Protein AF-A0ABD0N8P2-F1 (afdb_monomer)

Solvent-accessible surface area (backbone atoms only — not comparable to full-atom values): 4469 Å² total; per-residue (Å²): 142,84,75,88,76,70,58,65,58,56,53,54,50,51,52,54,51,52,53,52,52,50,52,53,52,53,51,50,39,60,75,75,65,54,73,82,78,62,73,70,73,38,70,70,45,41,52,53,48,50,50,53,39,48,76,70,42,42,51,53,82,85,42,67,30,46,74,54,65,77,89,78,105

pLDDT: mean 95.42, std 6.72, range [60.41, 98.62]

InterPro domains:
  IPR004203 Cytochrome c oxidase subunit IV family [PF02936] (1-72)
  IPR004203 Cytochrome c oxidase subunit IV family [PTHR107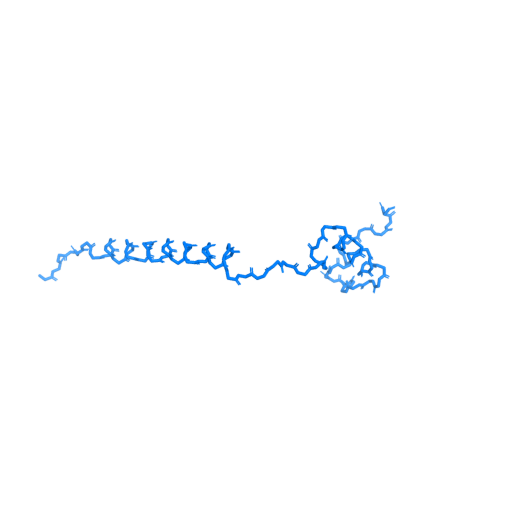07] (1-72)
  IPR004203 Cytochrome c oxidase subunit IV family [cd00922] (1-70)
  IPR013288 Cytochrome c oxidase subunit IV [PR01873] (32-45)
  IPR013288 Cytochrome c oxidase subunit IV [PR01873] (60-73)
  IPR036639 Cytochrome c oxidase subunit IV superfamily [G3DSA:1.10.442.10] (1-73)
  IPR036639 Cytochrome c oxidase subunit IV superfamily [SSF81406] (1-72)

Secondary structure (DSSP, 8-state):
--PPPSHHHHHHHHHHHHHHHHHHHHHHHHHHTSPPPPGGGSHHHHHHHHHHHHHTT-STTTSTGGGS-SS--

Structure (mmCIF, N/CA/C/O backbone):
data_AF-A0ABD0N8P2-F1
#
_entry.id   AF-A0ABD0N8P2-F1
#
loop_
_atom_site.group_PDB
_atom_site.id
_atom_site.type_symbol
_atom_site.label_atom_id
_atom_site.label_alt_id
_atom_site.label_comp_id
_atom_site.label_asym_id
_atom_site.label_entity_id
_atom_site.label_seq_id
_atom_site.pdbx_PDB_ins_code
_atom_site.Cartn_x
_atom_site.Cartn_y
_atom_site.Cartn_z
_atom_site.occupancy
_atom_site.B_iso_or_equiv
_atom_site.auth_seq_id
_atom_site.auth_comp_id
_atom_site.auth_asym_id
_atom_site.auth_atom_id
_atom_site.pdbx_PDB_model_num
ATOM 1 N N . MET A 1 1 ? -13.797 14.897 42.567 1.00 64.56 1 MET A N 1
ATOM 2 C CA . MET A 1 1 ? -13.866 15.320 41.148 1.00 64.56 1 MET A CA 1
ATOM 3 C C . MET A 1 1 ? -12.566 15.104 40.345 1.00 64.56 1 MET A C 1
ATOM 5 O O . MET A 1 1 ? -12.583 15.379 39.160 1.00 64.56 1 MET A O 1
ATOM 9 N N . LYS A 1 2 ? -11.456 14.587 40.916 1.00 77.62 2 LYS A N 1
ATOM 10 C CA . LYS A 1 2 ? -10.180 14.341 40.191 1.00 77.62 2 LYS A CA 1
ATOM 11 C C . LYS A 1 2 ? -9.786 12.852 40.100 1.00 77.62 2 LYS A C 1
ATOM 13 O O . LYS A 1 2 ? -8.607 12.523 40.148 1.00 77.62 2 LYS A O 1
ATOM 18 N N . LYS A 1 3 ? -10.757 11.932 40.044 1.00 82.44 3 LYS A N 1
ATOM 19 C CA . LYS A 1 3 ? -10.450 10.499 39.891 1.00 82.44 3 LYS A CA 1
ATOM 20 C C . LYS A 1 3 ? -10.304 10.197 38.393 1.00 82.44 3 LYS A C 1
ATOM 22 O O . LYS A 1 3 ? -11.271 10.444 37.676 1.00 82.44 3 LYS A O 1
ATOM 27 N N . PRO A 1 4 ? -9.154 9.691 37.915 1.00 81.31 4 PRO A N 1
ATOM 28 C CA . PRO A 1 4 ? -9.017 9.302 36.515 1.00 81.31 4 PRO A CA 1
ATOM 29 C C . PRO A 1 4 ? -10.013 8.184 36.177 1.00 81.31 4 PRO A C 1
ATOM 31 O O . PRO A 1 4 ? -10.179 7.237 36.954 1.00 81.31 4 PRO A O 1
ATOM 34 N N . THR A 1 5 ? -10.697 8.313 35.037 1.00 89.69 5 THR A N 1
ATOM 35 C CA . THR A 1 5 ? -11.648 7.314 34.531 1.00 89.69 5 THR A CA 1
ATOM 36 C C . THR A 1 5 ? -10.954 6.358 33.557 1.00 89.69 5 THR A C 1
ATOM 38 O O . THR A 1 5 ? -9.930 6.671 32.950 1.00 89.69 5 THR A O 1
ATOM 41 N N . GLY A 1 6 ? -11.498 5.147 33.426 1.00 92.88 6 GLY A N 1
ATOM 42 C CA . GLY A 1 6 ? -11.014 4.139 32.478 1.00 92.88 6 GLY A CA 1
ATOM 43 C C . GLY A 1 6 ? -11.607 4.264 31.072 1.00 92.88 6 GLY A C 1
ATOM 44 O O . GLY A 1 6 ? -11.416 3.354 30.273 1.00 92.88 6 GLY A O 1
ATOM 45 N N . GLU A 1 7 ? -12.337 5.344 30.775 1.00 94.00 7 GLU A N 1
ATOM 46 C CA . GLU A 1 7 ? -13.129 5.523 29.545 1.00 94.00 7 GLU A CA 1
ATOM 47 C C . GLU A 1 7 ? -12.311 5.354 28.265 1.00 94.00 7 GLU A C 1
ATOM 49 O O . GLU A 1 7 ? -12.805 4.788 27.291 1.00 94.00 7 GLU A O 1
ATOM 54 N N . TRP A 1 8 ? -11.036 5.752 28.285 1.00 95.56 8 TRP A N 1
ATOM 55 C CA . TRP A 1 8 ? -10.127 5.578 27.153 1.00 95.56 8 TRP A CA 1
ATOM 56 C C . TRP A 1 8 ? -10.043 4.117 26.685 1.00 95.56 8 TRP A C 1
ATOM 58 O O . TRP A 1 8 ? -9.896 3.873 25.493 1.00 95.56 8 TRP A O 1
ATOM 68 N N . LYS A 1 9 ? -10.188 3.136 27.589 1.00 96.44 9 LYS A N 1
ATOM 69 C CA . LYS A 1 9 ? -10.186 1.710 27.231 1.00 96.44 9 LYS A CA 1
ATOM 70 C C . LYS A 1 9 ? -11.4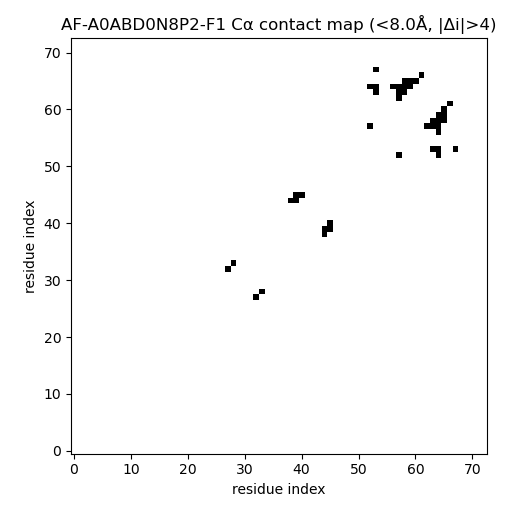08 1.349 26.397 1.00 96.44 9 LYS A C 1
ATOM 72 O O . LYS A 1 9 ? -11.278 0.624 25.419 1.00 96.44 9 LYS A O 1
ATOM 77 N N . THR A 1 10 ? -12.575 1.876 26.762 1.00 97.00 10 THR A N 1
ATOM 78 C CA . THR A 1 10 ? -13.821 1.678 26.011 1.00 97.00 10 THR A CA 1
ATOM 79 C C . THR A 1 10 ? -13.751 2.373 24.657 1.00 97.00 10 THR A C 1
ATOM 81 O O . THR A 1 10 ? -14.136 1.780 23.655 1.00 97.00 10 THR A O 1
ATOM 84 N N . VAL A 1 11 ? -13.200 3.590 24.608 1.00 97.69 11 VAL A N 1
ATOM 85 C CA . VAL A 1 11 ? -12.996 4.330 23.353 1.00 97.69 11 VAL A CA 1
ATOM 86 C C . VAL A 1 11 ? -12.068 3.555 22.418 1.00 97.69 11 VAL A C 1
ATOM 88 O O . VAL A 1 11 ? -12.448 3.251 21.291 1.00 97.69 11 VAL A O 1
ATOM 91 N N . MET A 1 12 ? -10.885 3.163 22.897 1.00 98.31 12 MET A N 1
ATOM 92 C CA . MET A 1 12 ? -9.925 2.393 22.100 1.00 98.31 12 MET A CA 1
ATOM 93 C C . MET A 1 12 ? -10.493 1.030 21.688 1.00 98.31 12 MET A C 1
ATOM 95 O O . MET A 1 12 ? -10.344 0.628 20.537 1.00 98.31 12 MET A O 1
ATOM 99 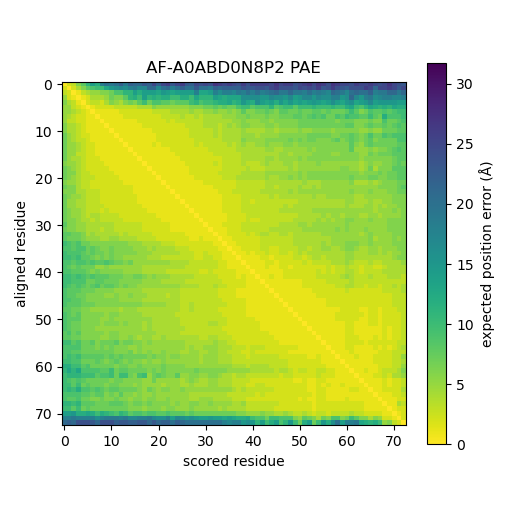N N . GLY A 1 13 ? -11.188 0.337 22.594 1.00 98.31 13 GLY A N 1
ATOM 100 C CA . GLY A 1 13 ? -11.847 -0.935 22.299 1.00 98.31 13 GLY A CA 1
ATOM 101 C C . GLY A 1 13 ? -12.905 -0.804 21.203 1.00 98.31 13 GLY A C 1
ATOM 102 O O . GLY A 1 13 ? -12.911 -1.599 20.265 1.00 98.31 13 GLY A O 1
ATOM 103 N N . GLY A 1 14 ? -13.745 0.232 21.272 1.00 98.38 14 GLY A N 1
ATOM 104 C CA . GLY A 1 14 ? -14.736 0.535 20.241 1.00 98.38 14 GLY A CA 1
ATOM 105 C C . GLY A 1 14 ? -14.093 0.830 18.886 1.00 98.38 14 GLY A C 1
ATOM 106 O O . GLY A 1 14 ? -14.518 0.273 17.876 1.00 98.38 14 GLY A O 1
ATOM 107 N N . ILE A 1 15 ? -13.026 1.636 18.864 1.00 98.56 15 ILE A N 1
ATOM 108 C CA . ILE A 1 15 ? -12.276 1.944 17.637 1.00 98.56 15 ILE A CA 1
ATOM 109 C C . ILE A 1 15 ? -11.758 0.659 16.982 1.00 98.56 15 ILE A C 1
ATOM 111 O O . ILE A 1 15 ? -12.046 0.409 15.812 1.00 98.56 15 ILE A O 1
ATOM 115 N N . PHE A 1 16 ? -11.036 -0.187 17.723 1.00 98.56 16 PHE A N 1
ATOM 116 C CA . PHE A 1 16 ? -10.472 -1.414 17.153 1.00 98.56 16 PHE A CA 1
ATOM 117 C C . PHE A 1 16 ? -11.541 -2.419 16.728 1.00 98.56 16 PHE A C 1
ATOM 119 O O . PHE A 1 16 ? -11.378 -3.078 15.701 1.00 98.56 16 PHE A O 1
ATOM 126 N N . PHE A 1 17 ? -12.650 -2.501 17.465 1.00 98.44 17 PHE A N 1
ATOM 127 C CA . PHE A 1 17 ? -13.786 -3.330 17.079 1.00 98.44 17 PHE A CA 1
ATOM 128 C C . PHE A 1 17 ? -14.340 -2.908 15.714 1.00 98.44 17 PHE A C 1
ATOM 130 O O . PHE A 1 17 ? -14.442 -3.738 14.811 1.00 98.44 17 PHE A O 1
ATOM 137 N N . PHE A 1 18 ? -14.630 -1.619 15.520 1.00 98.56 18 PHE A N 1
ATOM 138 C CA . PHE A 1 18 ? -15.183 -1.140 14.252 1.00 98.56 18 PHE A CA 1
ATOM 139 C C . PHE A 1 18 ? -14.177 -1.178 13.097 1.00 98.56 18 PHE A C 1
ATOM 141 O O . PHE A 1 18 ? -14.584 -1.442 11.965 1.00 98.56 18 PHE A O 1
ATOM 148 N N . ILE A 1 19 ? -12.876 -1.004 13.353 1.00 98.62 19 ILE A N 1
ATOM 149 C CA . ILE A 1 19 ? -11.833 -1.263 12.344 1.00 98.62 19 ILE A CA 1
ATOM 150 C C . ILE A 1 19 ? -11.875 -2.734 11.907 1.00 98.62 19 ILE A C 1
ATOM 152 O O . ILE A 1 19 ? -11.881 -3.016 10.708 1.00 98.62 19 ILE A O 1
ATOM 156 N N . GLY A 1 20 ? -11.975 -3.669 12.856 1.00 98.44 20 GLY A N 1
ATOM 157 C CA . GLY A 1 20 ? -12.099 -5.098 12.560 1.00 98.44 20 GLY A CA 1
ATOM 158 C C . GLY A 1 20 ? -13.350 -5.422 11.741 1.00 98.44 20 GLY A C 1
ATOM 159 O O . GLY A 1 20 ? -13.260 -6.088 10.710 1.00 98.44 20 GLY A O 1
ATOM 160 N N . VAL A 1 21 ? -14.507 -4.887 12.143 1.00 98.62 21 VAL A N 1
ATOM 161 C CA . VAL A 1 21 ? -15.775 -5.039 11.407 1.00 98.62 21 VAL A CA 1
ATOM 162 C C . VAL A 1 21 ? -15.662 -4.470 9.991 1.00 98.62 21 VAL A C 1
ATOM 164 O O . VAL A 1 21 ? -16.091 -5.113 9.037 1.00 98.62 21 VAL A O 1
ATOM 167 N N . THR A 1 22 ? -15.032 -3.305 9.828 1.00 98.62 22 THR A N 1
ATOM 168 C CA . THR A 1 22 ? -14.800 -2.699 8.508 1.00 98.62 22 THR A CA 1
ATOM 169 C C . THR A 1 22 ? -13.953 -3.613 7.621 1.00 98.62 22 THR A C 1
ATOM 171 O O . THR A 1 22 ? -14.280 -3.803 6.452 1.00 98.62 22 THR A O 1
ATOM 174 N N . GLY A 1 23 ? -12.918 -4.254 8.177 1.00 98.38 23 GLY A N 1
ATOM 175 C CA . GLY A 1 23 ? -12.118 -5.252 7.461 1.00 98.38 23 GLY A CA 1
ATOM 176 C C . GLY A 1 23 ? -12.949 -6.433 6.946 1.00 98.38 23 GLY A C 1
ATOM 177 O O . GLY A 1 23 ? -12.778 -6.850 5.801 1.00 98.38 23 GLY A O 1
ATOM 178 N N . LEU A 1 24 ? -13.902 -6.928 7.746 1.00 98.44 24 LEU A N 1
ATOM 179 C CA . LEU A 1 24 ? -14.820 -7.996 7.328 1.00 98.44 24 LEU A CA 1
ATOM 180 C C . LEU A 1 24 ? -15.760 -7.549 6.200 1.00 98.44 24 LEU A C 1
ATOM 182 O O . LEU A 1 24 ? -16.003 -8.314 5.267 1.00 98.44 24 LEU A O 1
ATOM 186 N N . VAL A 1 25 ? -16.255 -6.309 6.249 1.00 98.50 25 VAL A N 1
ATOM 187 C CA . VAL A 1 25 ? -17.087 -5.741 5.176 1.00 98.50 25 VAL A CA 1
ATOM 188 C C . VAL A 1 25 ? -16.296 -5.638 3.870 1.00 98.50 25 VAL A C 1
ATOM 190 O O . VAL A 1 25 ? -16.795 -6.052 2.825 1.00 98.50 25 VAL A O 1
ATOM 193 N N . VAL A 1 26 ? -15.048 -5.162 3.919 1.00 98.38 26 VAL A N 1
ATOM 194 C CA . VAL A 1 26 ? -14.169 -5.082 2.738 1.00 98.38 26 VAL A CA 1
ATOM 195 C C . VAL A 1 26 ? -13.876 -6.472 2.168 1.00 98.38 26 VAL A C 1
ATOM 197 O O . VAL A 1 26 ? -13.899 -6.658 0.950 1.00 98.38 26 VAL A O 1
ATOM 200 N N . LEU A 1 27 ? -13.654 -7.469 3.030 1.00 98.25 27 LEU A N 1
ATOM 201 C CA . LEU A 1 27 ? -13.466 -8.855 2.604 1.00 98.25 27 LEU A CA 1
ATOM 202 C C . LEU A 1 27 ? -14.703 -9.382 1.864 1.00 98.25 27 LEU A C 1
ATOM 204 O O . LEU A 1 27 ? -14.579 -9.949 0.780 1.00 98.25 27 LEU A O 1
ATOM 208 N N . TRP A 1 28 ? -15.897 -9.152 2.413 1.00 98.44 28 TRP A N 1
ATOM 209 C CA . TRP A 1 28 ? -17.153 -9.531 1.766 1.00 98.44 28 TRP A CA 1
ATOM 210 C C . TRP A 1 28 ? -17.321 -8.849 0.400 1.00 98.44 28 TRP A C 1
ATOM 212 O O . TRP A 1 28 ? -17.626 -9.524 -0.586 1.00 98.44 28 TRP A O 1
ATOM 222 N N . GLN A 1 29 ? -17.036 -7.546 0.303 1.00 98.38 29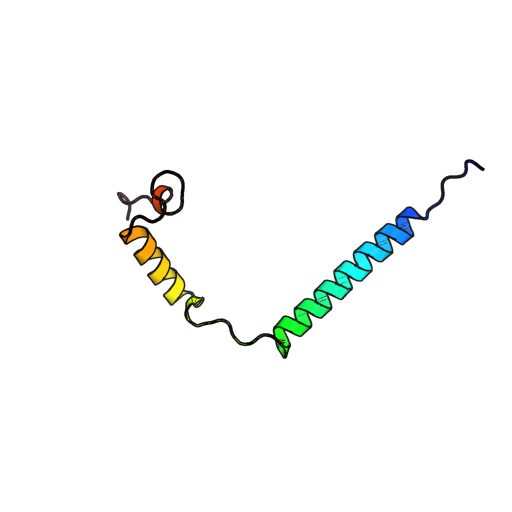 GLN A N 1
ATOM 223 C CA . GLN A 1 29 ? -17.058 -6.824 -0.974 1.00 98.38 29 GLN A CA 1
ATOM 224 C C . GLN A 1 29 ? -16.089 -7.439 -1.997 1.00 98.38 29 GLN A C 1
ATOM 226 O O . GLN A 1 29 ? -16.451 -7.606 -3.161 1.00 98.38 29 GLN A O 1
ATOM 231 N N . ARG A 1 30 ? -14.879 -7.830 -1.572 1.00 96.62 30 ARG A N 1
ATOM 232 C CA . ARG A 1 30 ? -13.871 -8.450 -2.448 1.00 96.62 30 ARG A CA 1
ATOM 233 C C . ARG A 1 30 ? -14.310 -9.788 -3.032 1.00 96.62 30 ARG A C 1
ATOM 235 O O . ARG A 1 30 ? -13.969 -10.048 -4.183 1.00 96.62 30 ARG A O 1
ATOM 242 N N . TYR A 1 31 ? -15.028 -10.605 -2.264 1.00 97.06 31 TYR A N 1
ATOM 243 C CA . TYR A 1 31 ? -15.477 -11.925 -2.713 1.00 97.06 31 TYR A CA 1
ATOM 244 C C . TYR A 1 31 ? -16.764 -11.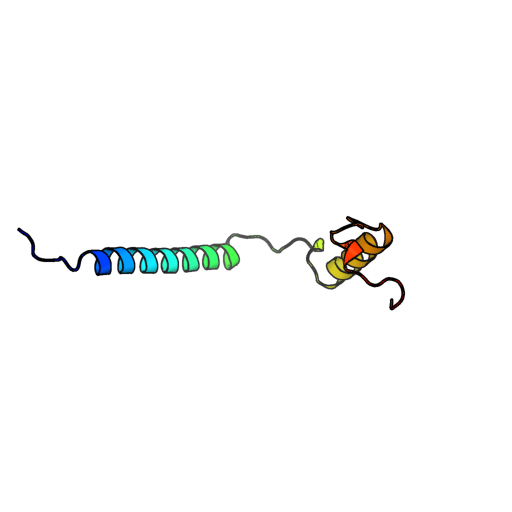889 -3.536 1.00 97.06 31 TYR A C 1
ATOM 246 O O . TYR A 1 31 ? -16.893 -12.673 -4.473 1.00 97.06 31 TYR A O 1
ATOM 254 N N . TYR A 1 32 ? -17.713 -11.018 -3.183 1.00 97.62 32 TYR A N 1
ATOM 255 C CA . TYR A 1 32 ? -19.082 -11.110 -3.707 1.00 97.62 32 TYR A CA 1
ATOM 256 C C . TYR A 1 32 ? -19.545 -9.898 -4.517 1.00 97.62 32 TYR A C 1
ATOM 258 O O . TYR A 1 32 ? -20.549 -10.001 -5.216 1.00 97.62 32 TYR A O 1
ATOM 266 N N . VAL A 1 33 ? -18.862 -8.753 -4.423 1.00 98.19 33 VAL A N 1
ATOM 267 C CA . VAL A 1 33 ? -19.307 -7.499 -5.058 1.00 98.19 33 VAL A CA 1
ATOM 268 C C . VAL A 1 33 ? -18.378 -7.083 -6.192 1.00 98.19 33 VAL A C 1
ATOM 270 O O . VAL A 1 33 ? -18.854 -6.701 -7.260 1.00 98.19 33 VAL A O 1
ATOM 273 N N . TYR A 1 34 ? -17.061 -7.133 -5.981 1.00 97.31 34 TYR A N 1
ATOM 274 C CA . TYR A 1 34 ? -16.118 -6.659 -6.988 1.00 97.31 34 TYR A CA 1
ATOM 275 C C . TYR A 1 34 ? -15.942 -7.661 -8.138 1.00 97.31 34 TYR A C 1
ATOM 277 O O . TYR A 1 34 ? -15.753 -8.853 -7.890 1.00 97.31 34 TYR A O 1
ATOM 285 N N . PRO A 1 35 ? -15.950 -7.185 -9.397 1.00 96.00 35 PRO A N 1
ATOM 286 C CA . PRO A 1 35 ? -15.650 -8.022 -10.551 1.00 96.00 35 PRO A CA 1
ATOM 287 C C . PRO A 1 35 ? -14.185 -8.500 -10.527 1.00 96.00 35 PRO A C 1
ATOM 289 O O . PRO A 1 35 ? -13.364 -7.971 -9.765 1.00 96.00 35 PRO A O 1
ATOM 292 N N . PRO A 1 36 ? -13.820 -9.481 -11.376 1.00 95.31 36 PRO A N 1
ATOM 293 C CA . PRO A 1 36 ? -12.418 -9.815 -11.597 1.00 95.31 36 PRO A CA 1
ATOM 294 C C . PRO A 1 36 ? -11.632 -8.581 -12.053 1.00 95.31 36 PRO A C 1
ATOM 296 O O . PRO A 1 36 ? -12.168 -7.680 -12.705 1.00 95.31 36 PRO A O 1
ATOM 299 N N . HIS A 1 37 ? -10.348 -8.535 -11.698 1.00 94.75 37 HIS A N 1
ATOM 300 C CA . HIS A 1 37 ? -9.471 -7.454 -12.131 1.00 94.75 37 HIS A CA 1
ATOM 301 C C . HIS A 1 37 ? -9.284 -7.493 -13.659 1.00 94.75 37 HIS A C 1
ATOM 303 O O . HIS A 1 37 ? -9.393 -8.558 -14.270 1.00 94.75 37 HIS A O 1
ATOM 309 N N . PRO A 1 38 ? -9.022 -6.347 -14.311 1.00 97.00 38 PRO A N 1
ATOM 310 C CA . PRO A 1 38 ? -8.761 -6.330 -15.744 1.00 97.00 38 PRO A CA 1
ATOM 311 C C . PRO A 1 38 ? -7.480 -7.102 -16.071 1.00 97.00 38 PRO A C 1
ATOM 313 O O . PRO A 1 38 ? -6.489 -6.976 -15.356 1.00 97.00 38 PRO A O 1
ATOM 316 N N . ARG A 1 39 ? -7.459 -7.793 -17.218 1.00 96.31 39 ARG A N 1
ATOM 317 C CA . ARG A 1 39 ? -6.309 -8.572 -17.731 1.00 96.31 39 ARG A CA 1
ATOM 318 C C . ARG A 1 39 ? -4.976 -7.805 -17.747 1.00 96.31 39 ARG A C 1
ATOM 320 O O . ARG A 1 39 ? -3.904 -8.390 -17.743 1.00 96.31 39 ARG A O 1
ATOM 327 N N . THR A 1 40 ? -5.017 -6.473 -17.770 1.00 97.44 40 THR A N 1
ATOM 328 C CA . THR A 1 40 ? -3.814 -5.628 -17.723 1.00 97.44 40 THR A CA 1
ATOM 329 C C . THR A 1 40 ? -3.057 -5.694 -16.393 1.00 97.44 40 THR A C 1
ATOM 331 O O . THR A 1 40 ? -1.945 -5.184 -16.303 1.00 97.44 40 THR A O 1
ATOM 334 N N . LEU A 1 41 ? -3.672 -6.260 -15.352 1.00 97.19 41 LEU A N 1
ATOM 335 C CA . LEU A 1 41 ? -3.055 -6.490 -14.048 1.00 97.19 41 LEU A CA 1
ATOM 336 C C . LEU A 1 41 ? -2.554 -7.929 -13.869 1.00 97.19 41 LEU A C 1
ATOM 338 O O . LEU A 1 41 ? -2.086 -8.250 -12.784 1.00 97.19 41 LEU A O 1
ATOM 342 N N . ASP A 1 42 ? -2.629 -8.770 -14.903 1.00 97.19 42 ASP A N 1
ATOM 343 C CA . ASP A 1 42 ? -1.993 -10.087 -14.885 1.00 97.19 42 ASP A CA 1
ATOM 344 C C . ASP A 1 42 ? -0.467 -9.939 -14.973 1.00 97.19 42 ASP A C 1
ATOM 346 O O . ASP A 1 42 ? 0.036 -9.052 -15.671 1.00 97.19 42 ASP A O 1
ATOM 350 N N . ASP A 1 43 ? 0.268 -10.830 -14.307 1.00 97.19 43 ASP A N 1
ATOM 351 C CA . ASP A 1 43 ? 1.724 -10.725 -14.128 1.00 97.19 43 ASP A CA 1
ATOM 352 C C . ASP A 1 43 ? 2.492 -10.580 -15.456 1.00 97.19 43 ASP A C 1
ATOM 354 O O . ASP A 1 43 ? 3.380 -9.736 -15.584 1.00 97.19 43 ASP A O 1
ATOM 358 N N . GLU A 1 44 ? 2.116 -11.350 -16.484 1.00 97.50 44 GLU A N 1
ATOM 359 C CA . GLU A 1 44 ? 2.736 -11.281 -17.816 1.00 97.50 44 GLU A CA 1
ATOM 360 C C . GLU A 1 44 ? 2.510 -9.914 -18.476 1.00 97.50 44 GLU A C 1
ATOM 362 O O . GLU A 1 44 ? 3.426 -9.313 -19.045 1.00 97.50 44 GLU A O 1
ATOM 367 N N . TRP A 1 45 ? 1.288 -9.381 -18.373 1.00 98.06 45 TRP A N 1
ATOM 368 C CA . TRP A 1 45 ? 0.969 -8.078 -18.943 1.00 98.06 45 TRP A CA 1
ATOM 369 C C . TRP A 1 45 ? 1.686 -6.955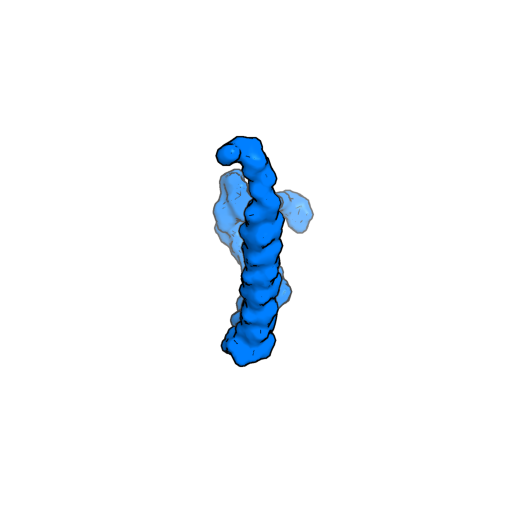 -18.204 1.00 98.06 45 TRP A C 1
ATOM 371 O O . TRP A 1 45 ? 2.185 -6.027 -18.841 1.00 98.06 45 TRP A O 1
ATOM 381 N N . GLN A 1 46 ? 1.779 -7.048 -16.877 1.00 98.00 46 GLN A N 1
ATOM 382 C CA . GLN A 1 46 ? 2.540 -6.098 -16.074 1.00 98.00 46 GLN A CA 1
ATOM 383 C C . GLN A 1 46 ? 4.023 -6.111 -16.452 1.00 98.00 46 GLN A C 1
ATOM 385 O O . GLN A 1 46 ? 4.595 -5.038 -16.633 1.00 98.00 46 GLN A O 1
ATOM 390 N N . ALA A 1 47 ? 4.627 -7.285 -16.658 1.00 97.81 47 ALA A N 1
ATOM 391 C CA . ALA A 1 47 ? 6.016 -7.400 -17.102 1.00 97.81 47 ALA A CA 1
ATOM 392 C C . ALA A 1 47 ? 6.239 -6.746 -18.477 1.00 97.81 47 ALA A C 1
ATOM 394 O O . ALA A 1 47 ? 7.137 -5.915 -18.632 1.00 97.81 47 ALA A O 1
ATOM 395 N N . MET A 1 48 ? 5.372 -7.033 -19.455 1.00 98.06 48 MET A N 1
ATOM 396 C CA . MET A 1 48 ? 5.423 -6.385 -20.774 1.00 98.06 48 MET A CA 1
ATOM 397 C C . MET A 1 48 ? 5.219 -4.868 -20.684 1.00 98.06 48 MET A C 1
ATOM 399 O O . MET A 1 48 ? 5.875 -4.098 -21.388 1.00 98.06 48 MET A O 1
ATOM 403 N N . GLN A 1 49 ? 4.313 -4.415 -19.815 1.00 98.12 49 GLN A N 1
ATOM 404 C CA . GLN A 1 49 ? 4.050 -2.995 -19.613 1.00 98.12 49 GLN A CA 1
ATOM 405 C C . GLN A 1 49 ? 5.247 -2.290 -18.966 1.00 98.12 49 GLN A C 1
ATOM 407 O O . GLN A 1 49 ? 5.591 -1.188 -19.393 1.00 98.12 49 GLN A O 1
ATOM 412 N N . VAL A 1 50 ? 5.900 -2.920 -17.986 1.00 97.69 50 VAL A N 1
ATOM 413 C CA . VAL A 1 50 ? 7.131 -2.416 -17.366 1.00 97.69 50 VAL A CA 1
ATOM 414 C C . VAL A 1 50 ? 8.236 -2.289 -18.407 1.00 97.69 50 VAL A C 1
ATOM 416 O O . VAL A 1 50 ? 8.799 -1.203 -18.528 1.00 97.69 50 VAL A O 1
ATOM 419 N N . GLN A 1 51 ? 8.480 -3.330 -19.210 1.00 97.31 51 GLN A N 1
ATOM 420 C CA . GLN A 1 51 ? 9.470 -3.277 -20.290 1.00 97.31 51 GLN A CA 1
ATOM 421 C C . GLN A 1 51 ? 9.192 -2.101 -21.229 1.00 97.31 51 GLN A C 1
ATOM 423 O O . GLN A 1 51 ? 10.052 -1.250 -21.437 1.00 97.31 51 GLN A O 1
ATOM 428 N N . ARG A 1 52 ? 7.949 -1.971 -21.703 1.00 98.12 52 ARG A N 1
ATOM 429 C CA . ARG A 1 52 ? 7.547 -0.861 -22.571 1.00 98.12 52 ARG A CA 1
ATOM 430 C C . ARG A 1 52 ? 7.779 0.507 -21.917 1.00 98.12 52 ARG A C 1
ATOM 432 O O . ARG A 1 52 ? 8.179 1.450 -22.594 1.00 98.12 52 ARG A O 1
ATOM 439 N N . MET A 1 53 ? 7.499 0.654 -20.621 1.00 98.25 53 MET A N 1
ATOM 440 C CA . MET A 1 53 ? 7.738 1.908 -19.894 1.00 98.25 53 MET A CA 1
ATOM 441 C C . MET A 1 53 ? 9.231 2.245 -19.793 1.00 98.25 53 MET A C 1
ATOM 443 O O . MET A 1 53 ? 9.583 3.422 -19.899 1.00 98.25 53 MET A O 1
ATOM 447 N N . LEU A 1 54 ? 10.092 1.239 -19.621 1.00 97.69 54 LEU A N 1
ATOM 448 C CA . LEU A 1 54 ? 11.548 1.399 -19.633 1.00 97.69 54 LEU A CA 1
ATOM 449 C C . LEU A 1 54 ? 12.060 1.759 -21.031 1.00 97.69 54 LEU A C 1
ATOM 451 O O . LEU A 1 54 ? 12.832 2.706 -21.178 1.00 97.69 54 LEU A O 1
ATOM 455 N N . ASP A 1 55 ? 11.561 1.091 -22.071 1.00 97.38 55 ASP A N 1
ATOM 456 C CA . ASP A 1 55 ? 11.913 1.384 -23.466 1.00 97.38 55 ASP A CA 1
ATOM 457 C C . ASP A 1 55 ? 11.564 2.834 -23.836 1.00 97.38 55 ASP A C 1
ATOM 459 O O . ASP A 1 55 ? 12.338 3.534 -24.489 1.00 97.38 55 ASP A O 1
ATOM 463 N N . MET A 1 56 ? 10.420 3.324 -23.350 1.00 98.06 56 MET A N 1
ATOM 464 C CA . MET A 1 56 ? 9.982 4.715 -23.520 1.00 98.06 56 MET A CA 1
ATOM 465 C C . MET A 1 56 ? 10.639 5.697 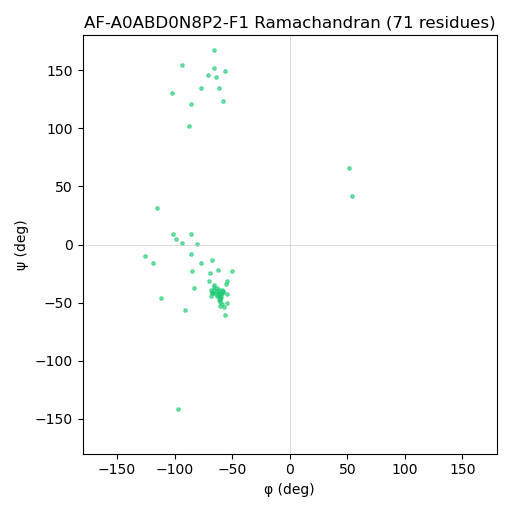-22.536 1.00 98.06 56 MET A C 1
ATOM 467 O O . MET A 1 56 ? 10.329 6.888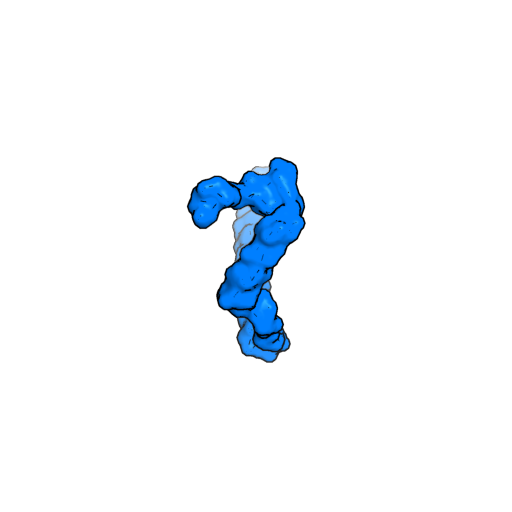 -22.576 1.00 98.06 56 MET A O 1
ATOM 471 N N . ARG A 1 57 ? 11.522 5.230 -21.644 1.00 96.75 57 ARG A N 1
ATOM 472 C CA . ARG A 1 57 ? 12.219 6.038 -20.629 1.00 96.75 57 ARG A CA 1
ATOM 473 C C . ARG A 1 57 ? 11.267 6.855 -19.747 1.00 96.75 57 ARG A C 1
ATOM 475 O O . ARG A 1 57 ? 11.536 8.015 -19.437 1.00 96.75 57 ARG A O 1
ATOM 482 N N . VAL A 1 58 ? 10.148 6.267 -19.315 1.00 98.12 58 VAL A N 1
ATOM 483 C CA . VAL A 1 58 ? 9.161 6.941 -18.451 1.00 98.12 58 VAL A CA 1
ATOM 484 C C . VAL A 1 58 ? 9.808 7.426 -17.148 1.00 98.12 58 VAL A C 1
ATOM 486 O O . VAL A 1 58 ? 10.367 6.632 -16.391 1.00 98.12 58 VAL A O 1
ATOM 489 N N . SER A 1 59 ? 9.695 8.727 -16.864 1.00 97.75 59 SER A N 1
ATOM 490 C CA . SER A 1 59 ? 10.263 9.401 -15.682 1.00 97.75 59 SER A CA 1
ATOM 491 C C . SER A 1 59 ? 11.768 9.122 -15.471 1.00 97.75 59 SER A C 1
ATOM 493 O O . SER A 1 59 ? 12.144 8.493 -14.478 1.00 97.75 59 SER A O 1
ATOM 495 N N . PRO A 1 60 ? 12.646 9.584 -16.380 1.00 97.19 60 PRO A N 1
ATOM 496 C CA . PRO A 1 60 ? 14.029 9.109 -16.466 1.00 97.19 60 PRO A CA 1
ATOM 497 C C . PRO A 1 60 ? 15.033 9.810 -15.543 1.00 97.19 60 PRO A C 1
ATOM 499 O O . PRO A 1 60 ? 16.167 9.361 -15.473 1.00 97.19 60 PRO A O 1
ATOM 502 N N . ILE A 1 61 ? 14.654 10.892 -14.852 1.00 96.25 61 ILE A N 1
ATOM 503 C CA . ILE A 1 61 ? 15.599 11.694 -14.049 1.00 96.25 61 ILE A CA 1
ATOM 504 C C . ILE A 1 61 ? 15.657 11.187 -12.599 1.00 96.25 61 ILE A C 1
ATOM 506 O O . ILE A 1 61 ? 16.712 10.795 -12.123 1.00 96.25 61 ILE A O 1
ATOM 510 N N . GLU A 1 62 ? 14.512 11.130 -11.913 1.00 97.19 62 GLU A N 1
ATOM 511 C CA . GLU A 1 62 ? 14.415 10.685 -10.505 1.00 97.19 62 GLU A CA 1
ATOM 512 C C . GLU A 1 62 ? 13.398 9.546 -10.303 1.00 97.19 62 GLU A C 1
ATOM 514 O O . GLU A 1 62 ? 13.276 8.962 -9.222 1.00 97.19 62 GLU A O 1
ATOM 519 N N . GLY A 1 63 ? 12.613 9.258 -11.342 1.00 96.06 63 GLY A N 1
ATOM 520 C CA . GLY A 1 63 ? 11.426 8.422 -11.251 1.00 96.06 63 GLY A CA 1
ATOM 521 C C 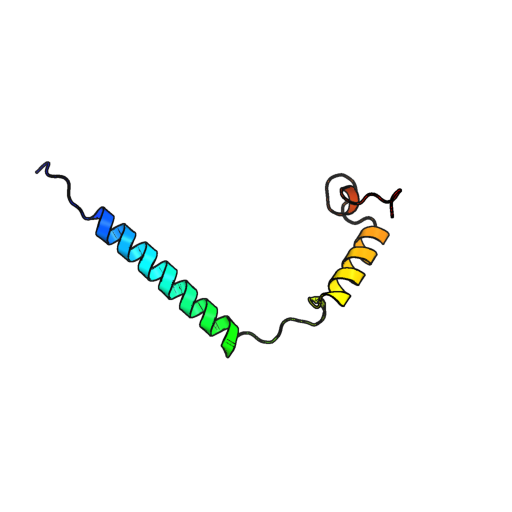. GLY A 1 63 ? 11.667 6.974 -11.657 1.00 96.06 63 GLY A C 1
ATOM 522 O O . GLY A 1 63 ? 12.675 6.365 -11.321 1.00 96.06 63 GLY A O 1
ATOM 523 N N . PHE A 1 64 ? 10.681 6.406 -12.344 1.00 97.44 64 PHE A N 1
ATOM 524 C CA . PHE A 1 64 ? 10.628 4.990 -12.688 1.00 97.44 64 PHE A CA 1
ATOM 525 C C . PHE A 1 64 ? 11.863 4.514 -13.466 1.00 97.44 64 PHE A C 1
ATOM 527 O O . PHE A 1 64 ? 12.620 3.686 -12.967 1.00 97.44 64 PHE A O 1
ATOM 534 N N . SER A 1 65 ? 12.112 5.086 -14.646 1.00 97.50 65 SER A N 1
ATOM 535 C CA . SER A 1 65 ? 13.225 4.665 -15.505 1.00 97.50 65 SER A CA 1
ATOM 536 C C . SER A 1 65 ? 14.594 5.026 -14.942 1.00 97.50 65 SER A C 1
ATOM 538 O O . SER A 1 65 ? 15.557 4.347 -15.265 1.00 97.50 65 SER A O 1
ATOM 540 N N . ALA A 1 66 ? 14.697 6.044 -14.082 1.00 97.12 66 ALA A N 1
ATOM 541 C CA . ALA A 1 66 ? 15.956 6.403 -13.421 1.00 97.12 66 ALA A CA 1
ATOM 542 C C . ALA A 1 66 ? 16.495 5.286 -12.507 1.00 97.12 66 ALA A C 1
ATOM 544 O O . ALA A 1 66 ? 17.682 5.247 -12.197 1.00 97.12 66 ALA A O 1
ATOM 545 N N . LYS A 1 67 ? 15.614 4.383 -12.058 1.00 96.56 67 LYS A N 1
ATOM 546 C CA . LYS A 1 67 ? 15.929 3.280 -11.138 1.00 96.56 67 LYS A CA 1
ATOM 547 C C . LYS A 1 67 ? 16.260 1.971 -11.857 1.00 96.56 67 LYS A C 1
ATOM 549 O O . LYS A 1 67 ? 16.496 0.968 -11.190 1.00 96.56 67 LYS A O 1
ATOM 554 N N . TRP A 1 68 ? 16.249 1.970 -13.189 1.00 96.75 68 TRP A N 1
ATOM 555 C CA . TRP A 1 68 ? 16.619 0.819 -14.002 1.00 96.75 68 TRP A CA 1
ATOM 556 C C . TRP A 1 68 ? 18.031 0.996 -14.556 1.00 96.75 68 TRP A C 1
ATOM 558 O O . TRP A 1 68 ? 18.354 2.035 -15.133 1.00 96.75 68 TRP A O 1
ATOM 568 N N . ASP A 1 69 ? 18.867 -0.025 -14.385 1.00 96.31 69 ASP A N 1
ATOM 569 C CA . ASP A 1 69 ? 20.217 -0.051 -14.937 1.00 96.31 69 ASP A CA 1
ATOM 570 C C . ASP A 1 69 ? 20.172 -0.614 -16.363 1.00 96.31 69 ASP A C 1
ATOM 572 O O . ASP A 1 69 ? 20.039 -1.816 -16.572 1.00 96.31 69 ASP A O 1
ATOM 576 N N . TYR A 1 70 ? 20.256 0.273 -17.353 1.00 94.38 70 TYR A N 1
ATOM 577 C CA . TYR A 1 70 ? 20.195 -0.105 -18.767 1.00 94.38 70 TYR A CA 1
ATOM 578 C C . TYR A 1 70 ? 21.502 -0.709 -19.290 1.00 94.38 70 TYR A C 1
ATOM 580 O O . TYR A 1 70 ? 21.487 -1.302 -20.365 1.00 94.38 70 TYR A O 1
ATOM 588 N N . GLU A 1 71 ? 22.622 -0.546 -18.579 1.00 93.19 71 GLU A N 1
ATOM 589 C CA . GLU A 1 71 ? 23.921 -1.091 -18.999 1.00 93.19 71 GLU A CA 1
ATOM 590 C C . GLU A 1 71 ? 24.095 -2.547 -18.561 1.00 93.19 71 GLU A C 1
ATOM 592 O O . GLU A 1 71 ? 24.875 -3.287 -19.158 1.00 93.19 71 GLU A O 1
ATOM 597 N N . LYS A 1 72 ? 23.353 -2.963 -17.530 1.00 88.00 72 LYS A N 1
ATOM 598 C CA . LYS A 1 72 ? 23.331 -4.338 -17.015 1.00 88.00 72 LYS A CA 1
ATOM 599 C C . LYS A 1 72 ? 22.108 -5.149 -17.459 1.00 88.00 72 LYS A C 1
ATOM 601 O O . LYS A 1 72 ? 21.887 -6.222 -16.898 1.00 88.00 72 LYS A O 1
ATOM 606 N N . GLY A 1 73 ? 21.317 -4.605 -18.389 1.00 60.41 73 GLY A N 1
ATOM 607 C CA . GLY A 1 73 ? 20.106 -5.229 -18.931 1.00 60.41 73 GLY A CA 1
ATOM 608 C C . GLY A 1 73 ? 20.361 -6.588 -19.566 1.00 60.41 73 GLY A C 1
ATOM 609 O O . GLY A 1 73 ? 21.379 -6.723 -20.280 1.00 60.41 73 GLY A O 1
#

Organism: Cirrhinus mrigala (NCBI:txid683832)

Mean predicted aligned error: 4.97 Å

Sequence (73 aa):
MKKPTGEWKTVMGGIFFFIGVTGLVVLWQRYYVYPPHPRTLDDEWQAMQVQRMLDMRVSPIEGFSAKWDYEKG

Nearest PDB structures (foldseek):
  7thu-assembly1_D  TM=9.688E-01  e=2.460E-07  Bos taurus
  8h8r-assembly1_Q  TM=9.602E-01  e=2.637E-07  Bos taurus
  7coh-assembly2_Q  TM=9.609E-01  e=4.283E-07  Bos taurus
  6nkn-assembly1_Q  TM=9.634E-01  e=3.996E-07  Bos taurus
  7xma-assembly2_Q  TM=9.628E-01  e=4.590E-07  Bos taurus

Radius of gyration: 23.9 Å; Cα contacts (8 Å, |Δi|>4): 22; chains: 1; bounding box: 43×27×65 Å

Foldseek 3Di:
DPDDDPVVVVVVVVVVVVVVVVVVVVVCCVPPPDDDDDPCPPPVNVVVVLVVCLVVCPPCPPDSNVPDDPVVD